Protein AF-A0A522PMR8-F1 (afdb_monomer)

Radius of gyration: 15.14 Å; Cα contacts (8 Å, |Δi|>4): 64; chains: 1; bounding box: 27×30×35 Å

Foldseek 3Di:
DFDFPDWDAQDWDDDVPRTDDGGDTDTHGPPDDDDDDPPCCQQPPNPDPVSVVVSVVVVD

Structure (mmCIF, N/CA/C/O backbone):
data_AF-A0A522PMR8-F1
#
_entry.id   AF-A0A522PMR8-F1
#
loop_
_atom_site.group_PDB
_atom_site.id
_atom_site.type_symbol
_atom_site.label_atom_id
_atom_site.label_alt_id
_atom_site.label_comp_id
_atom_site.label_asym_id
_atom_site.label_entity_id
_atom_site.label_seq_id
_atom_site.pdbx_PDB_ins_code
_atom_site.Cartn_x
_atom_site.Cartn_y
_atom_site.Cartn_z
_atom_site.occupancy
_atom_site.B_iso_or_equiv
_atom_site.auth_seq_id
_atom_site.auth_comp_id
_atom_site.auth_asym_id
_atom_site.auth_atom_id
_atom_site.pdbx_PDB_model_num
ATOM 1 N N . MET A 1 1 ? -15.148 -9.849 16.675 1.00 52.59 1 MET A N 1
ATOM 2 C CA . MET A 1 1 ? -14.065 -9.848 15.667 1.00 52.59 1 MET A CA 1
ATOM 3 C C . MET A 1 1 ? -14.400 -8.808 14.615 1.00 52.59 1 MET A C 1
ATOM 5 O O . MET A 1 1 ? -15.530 -8.817 14.138 1.00 52.59 1 MET A O 1
ATOM 9 N N . SER A 1 2 ? -13.498 -7.864 14.335 1.00 63.53 2 SER A N 1
ATOM 10 C CA . SER A 1 2 ? -13.737 -6.811 13.342 1.00 63.53 2 SER A CA 1
ATOM 11 C C . SER A 1 2 ? -13.783 -7.419 11.939 1.00 63.53 2 SER A C 1
ATOM 13 O O . SER A 1 2 ? -12.944 -8.229 11.552 1.00 63.53 2 SER A O 1
ATOM 15 N N . ARG A 1 3 ? -14.812 -7.063 11.171 1.00 84.19 3 ARG A N 1
ATOM 16 C CA . ARG A 1 3 ? -14.959 -7.481 9.776 1.00 84.19 3 ARG A CA 1
ATOM 17 C C . ARG A 1 3 ? -13.934 -6.710 8.942 1.00 84.19 3 ARG A C 1
ATOM 19 O O . ARG A 1 3 ? -14.023 -5.488 8.882 1.00 84.19 3 ARG A O 1
ATOM 26 N N . ALA A 1 4 ? -12.997 -7.403 8.289 1.00 87.19 4 ALA A N 1
ATOM 27 C CA . ALA A 1 4 ? -12.114 -6.748 7.322 1.00 87.19 4 ALA A CA 1
ATOM 28 C C . ALA A 1 4 ? -12.953 -6.066 6.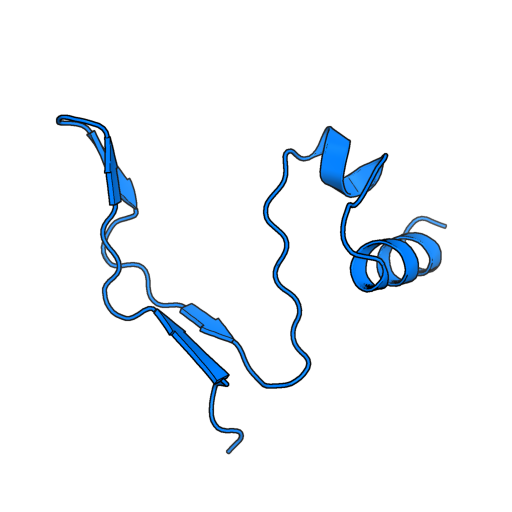230 1.00 87.19 4 ALA A C 1
ATOM 30 O O . ALA A 1 4 ? -13.930 -6.651 5.736 1.00 87.19 4 ALA A O 1
ATOM 31 N N . VAL A 1 5 ? -12.586 -4.827 5.913 1.00 93.12 5 VAL A N 1
ATOM 32 C CA . VAL A 1 5 ? -13.267 -3.957 4.949 1.00 93.12 5 VAL A CA 1
ATOM 33 C C . VAL A 1 5 ? -12.754 -4.240 3.540 1.00 93.12 5 VAL A C 1
ATOM 35 O O . VAL A 1 5 ? -13.552 -4.303 2.611 1.00 93.12 5 VAL A O 1
ATOM 38 N N . ILE A 1 6 ? -11.452 -4.503 3.398 1.00 93.25 6 ILE A N 1
ATOM 39 C CA . ILE A 1 6 ? -10.840 -4.982 2.153 1.00 93.25 6 ILE A CA 1
ATOM 40 C C . ILE A 1 6 ? -10.290 -6.385 2.406 1.00 93.25 6 ILE A C 1
ATOM 42 O O . ILE A 1 6 ? -9.649 -6.634 3.429 1.00 93.25 6 ILE A O 1
ATOM 46 N N . ARG A 1 7 ? -10.552 -7.307 1.478 1.00 94.75 7 ARG A N 1
ATOM 47 C CA . ARG A 1 7 ? -9.972 -8.652 1.455 1.00 94.75 7 ARG A CA 1
ATOM 48 C C . ARG A 1 7 ? -9.441 -8.947 0.063 1.00 94.75 7 ARG A C 1
ATOM 50 O O . ARG A 1 7 ? -10.150 -8.764 -0.922 1.00 94.75 7 ARG A O 1
ATOM 57 N N . LEU A 1 8 ? -8.202 -9.403 0.022 1.00 95.50 8 LEU A N 1
ATOM 58 C C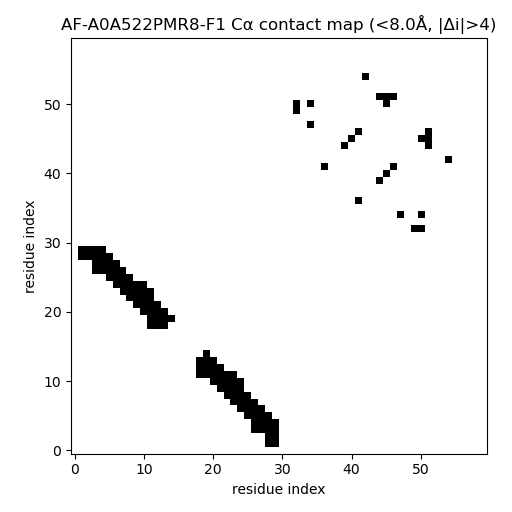A . LEU A 1 8 ? -7.557 -10.021 -1.118 1.00 95.50 8 LEU A CA 1
ATOM 59 C C . LEU A 1 8 ? -7.319 -11.478 -0.737 1.00 95.50 8 LEU A C 1
ATOM 61 O O . LEU A 1 8 ? -6.647 -11.749 0.259 1.00 95.50 8 LEU A O 1
ATOM 65 N N . GLU A 1 9 ? -7.892 -12.392 -1.504 1.00 96.69 9 GLU A N 1
ATOM 66 C CA . GLU A 1 9 ? -7.785 -13.831 -1.277 1.00 96.69 9 GLU A CA 1
ATOM 67 C C . GLU A 1 9 ? -7.158 -14.463 -2.513 1.00 96.69 9 GLU A C 1
ATOM 69 O O . GLU A 1 9 ? -7.576 -14.181 -3.636 1.00 96.69 9 GLU A O 1
ATOM 74 N N . ASP A 1 10 ? -6.123 -15.268 -2.289 1.00 97.75 10 ASP A N 1
ATOM 75 C CA . ASP A 1 10 ? -5.391 -15.995 -3.325 1.00 97.75 10 ASP A CA 1
ATOM 76 C C . ASP A 1 10 ? -4.970 -15.132 -4.536 1.00 97.75 10 ASP A C 1
ATOM 78 O O . ASP A 1 10 ? -5.105 -15.502 -5.708 1.00 97.75 10 ASP A O 1
ATOM 82 N N . VAL A 1 11 ? -4.456 -13.928 -4.267 1.00 96.69 11 VAL A N 1
ATOM 83 C CA . VAL A 1 11 ? -4.078 -12.990 -5.325 1.00 96.69 11 VAL A CA 1
ATOM 84 C C . VAL A 1 11 ? -2.804 -13.436 -6.025 1.00 96.69 11 VAL A C 1
ATOM 86 O O . VAL A 1 11 ? -1.744 -13.616 -5.420 1.00 96.69 11 VAL A O 1
ATOM 89 N N . ASN A 1 12 ? -2.919 -13.521 -7.347 1.00 97.56 12 ASN A N 1
ATOM 90 C CA . ASN A 1 12 ? -1.846 -13.834 -8.272 1.00 97.56 12 ASN A CA 1
ATOM 91 C C . ASN A 1 12 ? -1.677 -12.667 -9.261 1.00 97.56 12 ASN A C 1
ATOM 93 O O . ASN A 1 12 ? -2.664 -12.140 -9.778 1.00 97.56 12 ASN A O 1
ATOM 97 N N . LYS A 1 13 ? -0.438 -12.236 -9.532 1.00 96.75 13 LYS A N 1
ATOM 98 C CA . LYS A 1 13 ? -0.148 -11.112 -10.445 1.00 96.75 13 LYS A CA 1
ATOM 99 C C . LYS A 1 13 ? 0.987 -11.446 -11.392 1.00 96.75 13 LYS A C 1
ATOM 101 O O . LYS A 1 13 ? 2.117 -11.662 -10.956 1.00 96.75 13 LYS A O 1
ATOM 106 N N . TRP A 1 14 ? 0.696 -11.392 -12.685 1.00 97.56 14 TRP A N 1
ATOM 107 C CA . TRP A 1 14 ? 1.643 -11.681 -13.756 1.00 97.56 14 TRP A CA 1
ATOM 108 C C . TRP A 1 14 ? 1.983 -10.426 -14.561 1.00 97.56 14 TRP A C 1
ATOM 110 O O . TRP A 1 14 ? 1.135 -9.564 -14.776 1.00 97.56 14 TRP A O 1
ATOM 120 N N . TYR A 1 15 ? 3.220 -10.358 -15.038 1.00 96.44 15 TYR A N 1
ATOM 121 C CA . TYR A 1 15 ? 3.692 -9.406 -16.036 1.00 96.44 15 TYR A CA 1
ATOM 122 C C . TYR A 1 15 ? 4.266 -10.201 -17.208 1.00 96.44 15 TYR A C 1
ATOM 124 O O . TYR A 1 15 ? 5.381 -10.722 -17.141 1.00 96.44 15 TYR A O 1
ATOM 132 N N . GLY A 1 16 ? 3.466 -10.360 -18.264 1.00 96.38 16 GLY A N 1
ATOM 133 C CA . GLY A 1 16 ? 3.765 -11.310 -19.334 1.00 96.38 16 GLY A CA 1
ATOM 134 C C . GLY A 1 16 ? 3.898 -12.728 -18.773 1.00 96.38 16 GLY A C 1
ATOM 135 O O . GLY A 1 16 ? 2.992 -13.225 -18.112 1.00 96.38 16 GLY A O 1
ATOM 136 N N . GLN A 1 17 ? 5.050 -13.358 -19.001 1.00 96.81 17 GLN A N 1
ATOM 137 C CA . GLN A 1 17 ? 5.354 -14.702 -18.495 1.00 96.81 17 GLN A CA 1
ATOM 138 C C . GLN A 1 17 ? 5.904 -14.706 -17.054 1.00 96.81 17 GLN A C 1
ATOM 140 O O . GLN A 1 17 ? 6.175 -15.771 -16.504 1.00 96.81 17 GLN A O 1
ATOM 145 N N . PHE A 1 18 ? 6.102 -13.542 -16.424 1.00 97.69 18 PHE A N 1
ATOM 146 C CA . PHE A 1 1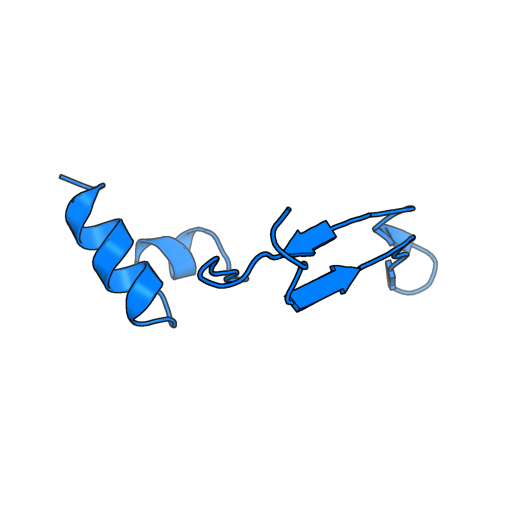8 ? 6.695 -13.451 -15.090 1.00 97.69 18 PHE A CA 1
ATOM 147 C C . PHE A 1 18 ? 5.633 -13.328 -13.989 1.00 97.69 18 PHE A C 1
ATOM 149 O O . PHE A 1 18 ? 4.869 -12.365 -13.958 1.00 97.69 18 PHE A O 1
ATOM 156 N N . HIS A 1 19 ? 5.606 -14.283 -13.057 1.00 96.81 19 HIS A N 1
ATOM 157 C CA . HIS A 1 19 ? 4.657 -14.313 -11.939 1.00 96.81 19 HIS A CA 1
ATOM 158 C C . HIS A 1 19 ? 5.229 -13.603 -10.701 1.00 96.81 19 HIS A C 1
ATOM 160 O O . HIS A 1 19 ? 6.066 -14.175 -9.993 1.00 96.81 19 HIS A O 1
ATOM 166 N N . VAL A 1 20 ? 4.772 -12.371 -10.458 1.00 96.88 20 VAL A N 1
ATOM 167 C CA . VAL A 1 20 ? 5.286 -11.445 -9.433 1.00 96.88 20 VAL A CA 1
ATOM 168 C C . VAL A 1 20 ? 4.666 -11.673 -8.060 1.00 96.88 20 VAL A C 1
ATOM 170 O O . VAL A 1 20 ? 5.396 -11.805 -7.085 1.00 96.88 20 VAL A O 1
ATOM 173 N N . LEU A 1 21 ? 3.336 -11.712 -7.964 1.00 97.19 21 LEU A N 1
ATOM 174 C CA . LEU A 1 21 ? 2.641 -12.017 -6.707 1.00 97.19 21 LEU A CA 1
ATOM 175 C C . LEU A 1 21 ? 2.063 -13.412 -6.820 1.00 97.19 21 LEU A C 1
ATOM 177 O O . LEU A 1 21 ? 1.376 -13.660 -7.801 1.00 97.19 21 LEU A O 1
ATOM 181 N N . ARG A 1 22 ? 2.334 -14.288 -5.851 1.00 97.12 22 ARG A N 1
ATOM 182 C CA . ARG A 1 22 ? 1.893 -15.688 -5.872 1.00 97.12 22 ARG A CA 1
ATOM 183 C C . ARG A 1 22 ? 1.106 -15.992 -4.607 1.00 97.12 22 ARG A C 1
ATOM 185 O O . ARG A 1 22 ? 1.678 -15.897 -3.524 1.00 97.12 22 ARG A O 1
ATOM 192 N N . HIS A 1 23 ? -0.164 -16.360 -4.757 1.00 97.25 23 HIS A N 1
ATOM 193 C CA . HIS A 1 23 ? -1.047 -16.780 -3.660 1.00 97.25 23 HIS A CA 1
ATOM 194 C C . HIS A 1 23 ? -1.068 -15.821 -2.456 1.00 97.25 23 HIS A C 1
ATOM 196 O O . HIS A 1 23 ? -1.003 -16.234 -1.296 1.00 97.25 23 HIS A O 1
ATOM 202 N N . ILE A 1 24 ? -1.117 -14.516 -2.723 1.00 95.06 24 ILE A N 1
ATOM 203 C CA . ILE A 1 24 ? -1.075 -13.500 -1.672 1.00 95.06 24 ILE A CA 1
ATOM 204 C C . ILE A 1 24 ? -2.462 -13.320 -1.057 1.00 95.06 24 ILE A C 1
ATOM 206 O O . ILE A 1 24 ? -3.438 -13.067 -1.760 1.00 95.06 24 ILE A O 1
ATOM 210 N N . ASN A 1 25 ? -2.528 -13.388 0.272 1.00 95.81 25 ASN A N 1
ATOM 211 C CA . ASN A 1 25 ? -3.718 -13.065 1.052 1.00 95.81 25 ASN A CA 1
ATOM 212 C C . ASN A 1 25 ? -3.463 -11.779 1.850 1.00 95.81 25 ASN A C 1
ATOM 214 O O . ASN A 1 25 ? -2.419 -11.648 2.488 1.00 95.81 25 ASN A O 1
ATOM 218 N N . LEU A 1 26 ? -4.405 -10.837 1.823 1.00 94.50 26 LEU A N 1
ATOM 219 C CA . LEU A 1 26 ? -4.342 -9.578 2.570 1.00 94.50 26 LEU A CA 1
ATOM 220 C C . LEU A 1 26 ? -5.732 -9.238 3.108 1.00 94.50 26 LEU A C 1
ATOM 222 O O . LEU A 1 26 ? -6.715 -9.268 2.372 1.00 94.50 26 LEU A O 1
ATOM 226 N N . ALA A 1 27 ? -5.816 -8.861 4.379 1.00 95.00 27 ALA A N 1
ATOM 227 C CA . ALA A 1 27 ? -7.036 -8.351 4.988 1.00 95.00 27 ALA A CA 1
ATOM 228 C C . ALA A 1 27 ? -6.744 -6.985 5.602 1.00 95.00 27 ALA A C 1
ATOM 230 O O . ALA A 1 27 ? -5.763 -6.834 6.320 1.00 95.00 27 ALA A O 1
ATOM 231 N N . VAL A 1 28 ? -7.606 -6.016 5.313 1.00 93.69 28 VAL A N 1
ATOM 232 C CA . VAL A 1 28 ? -7.485 -4.643 5.805 1.00 93.69 28 VAL A CA 1
ATOM 233 C C . VAL A 1 28 ? -8.703 -4.340 6.647 1.00 93.69 28 VAL A C 1
ATOM 235 O O . VAL A 1 28 ? -9.846 -4.387 6.172 1.00 93.69 28 VAL A O 1
ATOM 238 N N . SER A 1 29 ? -8.462 -4.074 7.918 1.00 94.50 29 SER A N 1
ATOM 239 C CA . SER A 1 29 ? -9.480 -3.735 8.895 1.00 94.50 29 SER A CA 1
ATOM 240 C C . SER A 1 29 ? -9.904 -2.278 8.770 1.00 94.50 29 SER A C 1
ATOM 242 O O . SER A 1 29 ? -9.218 -1.428 8.205 1.00 94.50 29 SER A O 1
ATOM 244 N N . GLN A 1 30 ? -11.075 -1.971 9.320 1.00 92.06 30 GLN A N 1
ATOM 245 C CA . GLN A 1 30 ? -11.532 -0.592 9.403 1.00 92.06 30 GLN A CA 1
ATOM 246 C C . GLN A 1 30 ? -10.525 0.258 10.192 1.00 92.06 30 GLN A C 1
ATOM 248 O O . GLN A 1 30 ? -10.143 -0.106 11.300 1.00 92.06 30 GLN A O 1
ATOM 253 N N . GLY A 1 31 ? -10.138 1.404 9.629 1.00 88.62 31 GLY A N 1
ATOM 254 C CA . GLY A 1 31 ? -9.203 2.345 10.254 1.00 88.62 31 GLY A CA 1
ATOM 255 C C . GLY A 1 31 ? -7.730 2.113 9.909 1.00 88.62 31 GLY A C 1
ATOM 256 O O . GLY A 1 31 ? -6.926 3.006 10.174 1.00 88.62 31 GLY A O 1
ATOM 257 N N . GLU A 1 32 ? -7.387 0.983 9.282 1.00 87.69 32 GLU A N 1
ATOM 258 C CA . GLU A 1 32 ? -6.058 0.758 8.708 1.00 87.69 32 GLU A CA 1
ATOM 259 C C . GLU A 1 32 ? -5.882 1.549 7.403 1.00 87.69 32 GLU A C 1
ATOM 261 O O . GLU A 1 32 ? -6.847 1.837 6.690 1.00 87.69 32 GLU A O 1
ATOM 266 N N . ILE 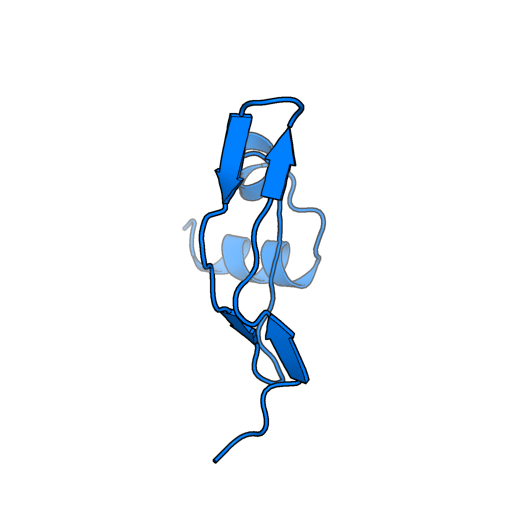A 1 33 ? -4.636 1.916 7.104 1.00 84.56 33 ILE A N 1
ATOM 267 C CA . ILE A 1 33 ? -4.256 2.695 5.922 1.00 84.56 33 ILE A CA 1
ATOM 268 C C . ILE A 1 33 ? -3.271 1.856 5.113 1.00 84.56 33 ILE A C 1
ATOM 270 O O . ILE A 1 33 ? -2.319 1.315 5.671 1.00 84.56 33 ILE A O 1
ATOM 274 N N . ILE A 1 34 ? -3.486 1.781 3.800 1.00 87.25 34 ILE A N 1
ATOM 275 C CA . ILE A 1 34 ? -2.516 1.241 2.848 1.00 87.25 34 ILE A CA 1
ATOM 276 C C . ILE A 1 34 ? -2.095 2.366 1.917 1.00 87.25 34 ILE A C 1
ATOM 278 O O . ILE A 1 34 ? -2.943 3.047 1.342 1.00 87.25 34 ILE A O 1
ATOM 282 N N . GLU A 1 35 ? -0.789 2.511 1.732 1.00 85.25 35 GLU A N 1
ATOM 283 C CA . GLU A 1 35 ? -0.204 3.383 0.723 1.00 85.25 35 GLU A CA 1
ATOM 284 C C . GLU A 1 35 ? 0.820 2.591 -0.084 1.00 85.25 35 GLU A C 1
ATOM 286 O O . GLU A 1 35 ? 1.618 1.835 0.469 1.00 85.25 35 GLU A O 1
ATOM 291 N N . GLN A 1 36 ? 0.770 2.742 -1.406 1.00 88.12 36 GLN A N 1
ATOM 292 C CA . GLN A 1 36 ? 1.738 2.152 -2.317 1.00 88.12 36 GLN A CA 1
ATOM 293 C C . GLN A 1 36 ? 2.508 3.282 -2.991 1.00 88.12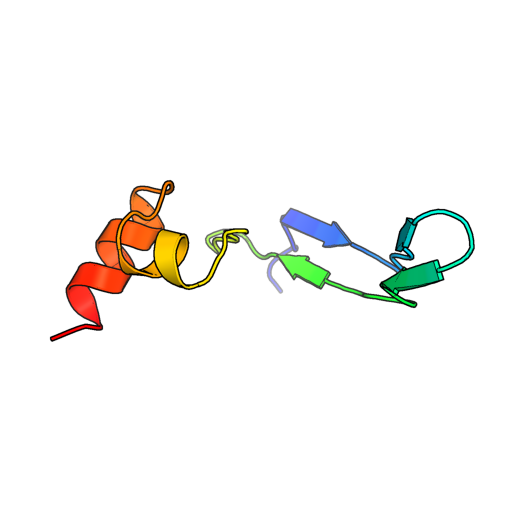 36 GLN A C 1
ATOM 295 O O . GLN A 1 36 ? 1.939 4.026 -3.784 1.00 88.12 36 GLN A O 1
ATOM 300 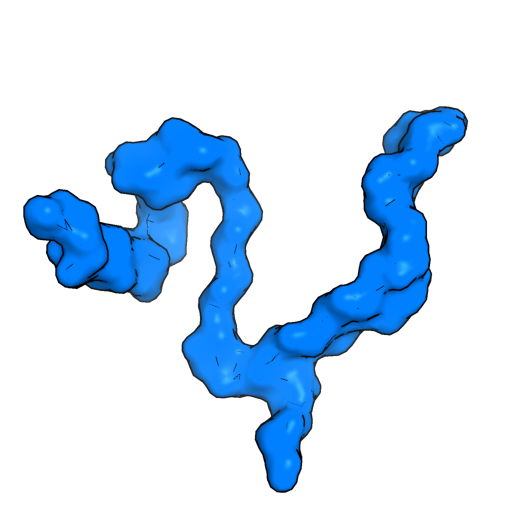N N . ASN A 1 37 ? 3.803 3.387 -2.703 1.00 89.06 37 ASN A N 1
ATOM 301 C CA . ASN A 1 37 ? 4.687 4.358 -3.338 1.00 89.06 37 ASN A CA 1
ATOM 302 C C . ASN A 1 37 ? 6.126 3.819 -3.403 1.00 89.06 37 ASN A C 1
ATOM 304 O O . ASN A 1 37 ? 6.416 2.750 -2.857 1.00 89.06 37 ASN A O 1
ATOM 308 N N . THR A 1 38 ? 7.035 4.531 -4.072 1.00 91.12 38 THR A N 1
ATOM 309 C CA . THR A 1 38 ? 8.473 4.255 -3.916 1.00 91.12 38 THR A CA 1
ATOM 310 C C . THR A 1 38 ? 8.944 4.708 -2.529 1.00 91.12 38 THR A C 1
ATOM 312 O O . THR A 1 38 ? 8.330 5.615 -1.964 1.00 91.12 38 THR A O 1
ATOM 315 N N . PRO A 1 39 ? 10.022 4.124 -1.966 1.00 90.75 39 PRO A N 1
ATOM 316 C CA . PRO A 1 39 ? 10.521 4.520 -0.648 1.00 90.75 39 PRO A CA 1
ATOM 317 C C . PRO A 1 39 ? 10.780 6.027 -0.537 1.00 90.75 39 PRO A C 1
ATOM 319 O O . PRO A 1 39 ? 10.246 6.658 0.369 1.00 90.75 39 PRO A O 1
ATOM 322 N N . ASP A 1 40 ? 11.493 6.616 -1.503 1.00 93.12 40 ASP A N 1
ATOM 323 C CA . ASP A 1 40 ? 11.815 8.051 -1.487 1.00 93.12 40 ASP A CA 1
ATOM 324 C C . ASP A 1 40 ? 10.543 8.907 -1.469 1.00 93.12 40 ASP A C 1
ATOM 326 O O . ASP A 1 40 ? 10.382 9.804 -0.651 1.00 93.12 40 ASP A O 1
ATOM 330 N N . ARG A 1 41 ? 9.561 8.578 -2.319 1.00 93.88 41 ARG A N 1
ATOM 331 C CA . ARG A 1 41 ? 8.286 9.305 -2.358 1.00 93.88 41 ARG A CA 1
ATOM 332 C C . ARG A 1 41 ? 7.484 9.133 -1.075 1.00 93.88 41 ARG A C 1
ATOM 334 O O . ARG A 1 41 ? 6.885 10.099 -0.623 1.00 93.88 41 ARG A O 1
ATOM 341 N N . PHE A 1 42 ? 7.475 7.939 -0.492 1.00 92.50 42 PHE A N 1
ATOM 342 C CA . PHE A 1 42 ? 6.758 7.670 0.750 1.00 92.50 42 PHE A CA 1
ATOM 343 C C . PHE A 1 42 ? 7.305 8.499 1.920 1.00 92.50 42 PHE A C 1
ATOM 345 O O . PHE 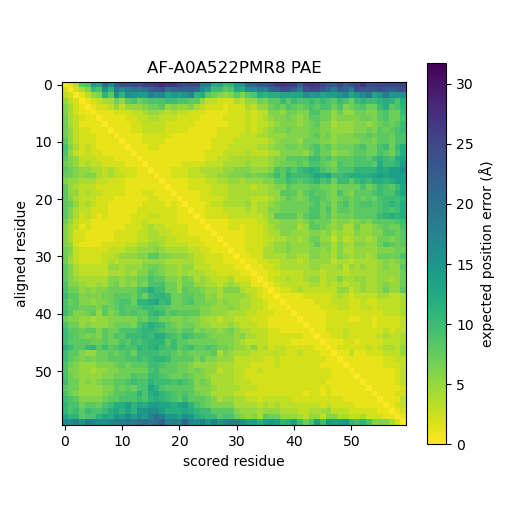A 1 42 ? 6.516 9.072 2.666 1.00 92.50 42 PHE A O 1
ATOM 352 N N . PHE A 1 43 ? 8.631 8.589 2.075 1.00 92.25 43 PHE A N 1
ATOM 353 C CA . PHE A 1 43 ? 9.243 9.313 3.194 1.00 92.25 43 PHE A CA 1
ATOM 354 C C . PHE A 1 43 ? 9.344 10.825 2.956 1.00 92.25 43 PHE A C 1
ATOM 356 O O . PHE A 1 43 ? 9.118 11.591 3.892 1.00 92.25 43 PHE A O 1
ATOM 363 N N . ASP A 1 44 ? 9.608 11.260 1.720 1.00 92.81 44 ASP A N 1
ATOM 364 C CA . ASP A 1 44 ? 9.848 12.678 1.419 1.00 92.81 44 ASP A CA 1
ATOM 365 C C . ASP A 1 44 ? 8.571 13.433 1.024 1.00 92.81 44 ASP A C 1
ATOM 367 O O . ASP A 1 44 ? 8.434 14.629 1.288 1.00 92.81 44 ASP A O 1
ATOM 371 N N . ALA A 1 45 ? 7.631 12.762 0.355 1.00 91.62 45 ALA A N 1
ATOM 372 C CA . ALA A 1 45 ? 6.447 13.390 -0.227 1.00 91.62 45 ALA A CA 1
ATOM 373 C C . ALA A 1 45 ? 5.220 12.453 -0.231 1.00 91.62 45 ALA A C 1
ATOM 375 O O . ALA A 1 45 ? 4.668 12.189 -1.306 1.00 91.62 45 ALA A O 1
ATOM 376 N N . PRO A 1 46 ? 4.772 11.958 0.943 1.00 91.94 46 PRO A N 1
ATOM 377 C CA . PRO A 1 46 ? 3.623 11.062 1.028 1.00 91.94 46 PRO A CA 1
ATOM 378 C C . PRO A 1 46 ? 2.360 11.733 0.478 1.00 91.94 46 PRO A C 1
ATOM 380 O O . PRO A 1 46 ? 2.056 12.901 0.780 1.00 91.94 46 PRO A O 1
ATOM 383 N N . GLU A 1 47 ? 1.605 10.974 -0.314 1.00 88.62 47 GLU A N 1
ATOM 384 C CA . GLU A 1 47 ? 0.402 11.465 -0.990 1.00 88.62 47 GLU A CA 1
ATOM 385 C C . GLU A 1 47 ? -0.797 11.473 -0.041 1.00 88.62 47 GLU A C 1
ATOM 387 O O . GLU A 1 47 ? -1.651 12.360 -0.112 1.00 88.62 47 GLU A O 1
ATOM 392 N N . ASN A 1 48 ? -0.848 10.519 0.892 1.00 90.19 48 ASN A N 1
ATOM 393 C CA . ASN A 1 48 ? -1.925 10.438 1.865 1.00 90.19 48 ASN A CA 1
ATOM 394 C C . ASN A 1 48 ? -1.670 11.370 3.059 1.00 90.19 48 ASN A C 1
ATOM 396 O O . ASN A 1 48 ? -0.654 11.278 3.751 1.00 90.19 48 ASN A O 1
ATOM 400 N N . GLU A 1 49 ? -2.644 12.229 3.359 1.00 91.19 49 GLU A N 1
ATOM 401 C CA . GLU A 1 49 ? -2.591 13.146 4.501 1.00 91.19 49 GLU A CA 1
ATOM 402 C C . GLU A 1 49 ? -2.375 12.412 5.835 1.00 91.19 49 GLU A C 1
ATOM 404 O O . GLU A 1 49 ? -1.587 12.856 6.669 1.00 91.19 49 GLU A O 1
ATOM 409 N N . ARG A 1 50 ? -3.000 11.244 6.026 1.00 91.00 50 ARG A N 1
ATOM 410 C CA . ARG A 1 50 ? -2.836 10.452 7.253 1.00 91.00 50 ARG A CA 1
AT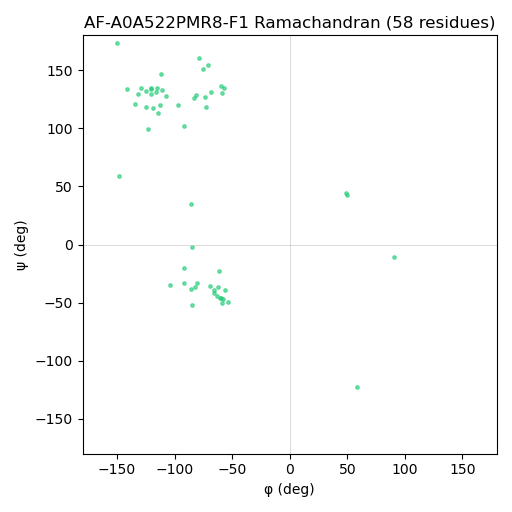OM 411 C C . ARG A 1 50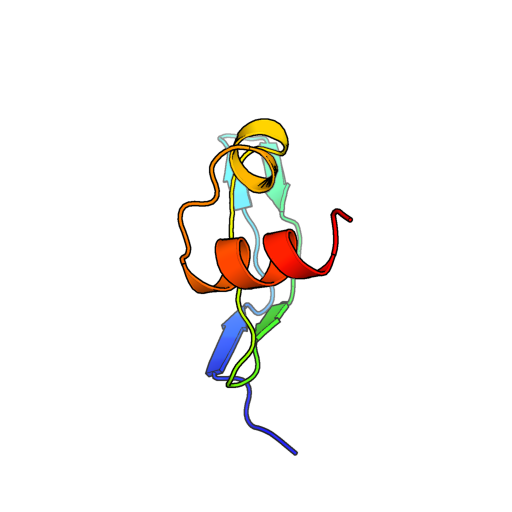 ? -1.438 9.849 7.369 1.00 91.00 50 ARG A C 1
ATOM 413 O O . ARG A 1 50 ? -0.905 9.801 8.475 1.00 91.00 50 ARG A O 1
ATOM 420 N N . THR A 1 51 ? -0.833 9.435 6.258 1.00 91.88 51 THR A N 1
ATOM 421 C CA . THR A 1 51 ? 0.560 8.966 6.237 1.00 91.88 51 THR A CA 1
ATOM 422 C C . THR A 1 51 ? 1.516 10.105 6.563 1.00 91.88 51 THR A C 1
ATOM 424 O O . THR A 1 51 ? 2.420 9.926 7.373 1.00 91.88 51 THR A O 1
ATOM 427 N N . ARG A 1 52 ? 1.276 11.306 6.020 1.00 92.25 52 ARG A N 1
ATOM 428 C CA . ARG A 1 52 ? 2.065 12.501 6.352 1.00 92.25 52 ARG A CA 1
ATOM 429 C C . ARG A 1 52 ? 2.025 12.811 7.847 1.00 92.25 52 ARG A C 1
ATOM 431 O O . ARG A 1 52 ? 3.070 13.039 8.452 1.00 92.25 52 ARG A O 1
ATOM 438 N N . LEU A 1 53 ? 0.831 12.785 8.443 1.00 91.81 53 LEU A N 1
ATOM 439 C CA . LEU A 1 53 ? 0.662 12.993 9.881 1.00 91.81 53 LEU A CA 1
ATOM 440 C C . LEU A 1 53 ? 1.408 11.925 10.692 1.00 91.81 53 LEU A C 1
ATOM 442 O O . LEU A 1 53 ? 2.141 12.275 11.611 1.00 91.81 53 LEU A O 1
ATOM 446 N N . PHE A 1 54 ? 1.286 10.649 10.324 1.00 91.19 54 PHE A N 1
ATOM 447 C CA . PHE A 1 54 ? 2.015 9.559 10.974 1.00 91.19 54 PHE A CA 1
ATOM 448 C C . PHE A 1 54 ? 3.539 9.741 10.903 1.00 91.19 54 PHE A C 1
ATOM 450 O O . PHE A 1 54 ? 4.209 9.700 11.932 1.00 91.19 54 PHE A O 1
ATOM 457 N N . LEU A 1 55 ? 4.094 9.997 9.714 1.00 92.81 55 LEU A N 1
ATOM 458 C CA . LEU A 1 55 ? 5.539 10.163 9.536 1.00 92.81 55 LEU A CA 1
ATOM 459 C C . LEU A 1 55 ? 6.080 11.360 10.325 1.00 92.81 55 LEU A C 1
ATOM 461 O O . LEU A 1 55 ? 7.145 11.251 10.931 1.00 92.81 55 LEU A O 1
ATOM 465 N N . SER A 1 56 ? 5.315 12.456 10.412 1.00 92.38 56 SER A N 1
ATOM 466 C CA . SER A 1 56 ? 5.693 13.624 11.219 1.00 92.38 56 SER A CA 1
ATOM 467 C C . SER A 1 56 ? 5.836 13.333 12.717 1.00 92.38 56 SER A C 1
ATOM 469 O O . SER A 1 56 ? 6.541 14.070 13.395 1.00 92.38 56 SER A O 1
ATOM 471 N N . GLN A 1 57 ? 5.193 12.277 13.229 1.00 92.69 57 GLN A N 1
ATOM 472 C CA . GLN A 1 57 ? 5.254 11.861 14.637 1.00 92.69 57 GLN A CA 1
ATOM 473 C C . GLN A 1 57 ? 6.367 10.843 14.922 1.00 92.69 57 GLN A C 1
ATOM 475 O O . GLN A 1 57 ? 6.730 10.643 16.077 1.00 92.69 57 GLN A O 1
ATOM 480 N N . VAL A 1 58 ? 6.863 10.148 13.895 1.00 92.44 58 VAL A N 1
ATOM 481 C CA . VAL A 1 58 ? 7.802 9.024 14.049 1.00 92.44 58 VAL A CA 1
ATOM 482 C C . VAL A 1 58 ? 9.234 9.414 13.689 1.00 92.44 58 VAL A C 1
ATOM 484 O O . VAL A 1 58 ? 10.166 8.917 14.313 1.00 92.44 58 VAL A O 1
ATOM 487 N N . LEU A 1 59 ? 9.428 10.293 12.702 1.00 86.94 59 LEU A N 1
ATOM 488 C CA . LEU A 1 59 ? 10.748 10.654 12.163 1.00 86.94 59 LEU A CA 1
ATOM 489 C C . LEU A 1 59 ? 11.457 11.778 12.950 1.00 86.94 59 LEU A C 1
ATOM 491 O O . LEU A 1 59 ? 12.127 12.614 12.348 1.00 86.94 59 LEU A O 1
ATOM 495 N N . HIS A 1 60 ? 11.280 11.829 14.272 1.00 63.94 60 HIS A N 1
ATOM 496 C CA . HIS A 1 60 ? 11.943 12.809 15.144 1.00 63.94 60 HIS A CA 1
ATOM 497 C C . HIS A 1 60 ? 13.449 12.563 15.285 1.00 63.94 60 HIS A C 1
ATOM 499 O O . HIS A 1 60 ? 13.838 11.394 15.512 1.00 63.94 60 HIS A O 1
#

Secondary structure (DSSP, 8-state):
-PPPSEEEEEEEEEETTEEEEEEEEEEE-TT-------HHHHHHS-SSHHHHHHHHHH--

Solvent-accessible surface area (backbone atoms only — not comparable to full-atom values): 3992 Å² total; per-residue (Å²): 131,87,70,57,74,44,77,42,73,66,37,67,41,68,60,87,92,44,77,75,41,74,66,39,70,47,75,38,47,80,90,65,85,88,84,88,71,56,71,67,45,50,76,76,58,46,86,48,68,68,55,43,56,52,49,71,73,66,76,118

pLDDT: mean 91.17, std 8.04, range [52.59, 97.75]

Mean predicted aligned error: 5.5 Å

Sequence (60 aa):
MSRAVIRLEDVNKWYGQFHVLRHINLAVSQGEIIEQNTPDRFFDAPENERTRLFLSQVLH